Protein AF-A0A1C3NY28-F1 (afdb_monomer_lite)

Radius of gyration: 14.68 Å; chains: 1; bounding box: 26×32×34 Å

Foldseek 3Di:
DDPVVVVVVCVVVQQKDFPAADPPPRHTDIDGDVVVCVVVVHPDPVPDDDCPPVDDPPVCVVVVPDD

Secondary structure (DSSP, 8-state):
--HHHHHHHHHHTTSEEEEEE-TTT-PEEEEE-HHHHHHHT-SSGGGSPP-TTTSPPGGGGGGG---

InterPro domains:
  IPR005234 Chromosome segregation/condensation protein ScpB [PF04079] (2-51)
  IPR036388 Winged helix-like DNA-binding domain superfamily [G3DSA:1.10.10.10] (1-52)

Organism: NCBI:txid1839754

pLDDT: mean 85.56, std 15.87, range [39.78, 97.56]

Sequence (67 aa):
MSADGVIRTLTARRLVEEAGTDPDSGATLYRTTDYFLERMGLRHLDELPPLAPLLPGIADVDDIESP

Structure (mmCIF, N/CA/C/O backbone):
data_AF-A0A1C3NY28-F1
#
_entry.id   AF-A0A1C3NY28-F1
#
loop_
_atom_site.group_PDB
_atom_site.id
_atom_site.type_symbol
_atom_site.label_atom_id
_atom_site.label_alt_id
_atom_site.label_comp_id
_atom_site.label_asym_id
_atom_site.label_entity_id
_atom_site.label_seq_id
_atom_site.pdbx_PDB_ins_code
_atom_site.Cartn_x
_atom_site.Cartn_y
_atom_site.Cartn_z
_atom_site.occupancy
_atom_site.B_iso_or_equiv
_atom_site.auth_seq_id
_atom_site.auth_comp_id
_atom_site.auth_asym_id
_atom_site.auth_atom_id
_atom_site.pdbx_PDB_model_num
ATOM 1 N N . MET A 1 1 ? 15.339 -0.529 9.902 1.00 62.44 1 MET A N 1
ATOM 2 C CA . MET A 1 1 ? 14.222 0.344 9.474 1.00 62.44 1 MET A CA 1
ATOM 3 C C . MET A 1 1 ? 12.948 -0.346 9.916 1.00 62.44 1 MET A C 1
ATOM 5 O O . MET A 1 1 ? 12.811 -1.514 9.594 1.00 62.44 1 MET A O 1
ATOM 9 N N . SER A 1 2 ? 12.097 0.302 10.717 1.00 86.25 2 SER A N 1
ATOM 10 C CA . SER A 1 2 ? 10.835 -0.323 11.147 1.00 86.25 2 SER A CA 1
ATOM 11 C C . SER A 1 2 ? 9.823 -0.299 10.001 1.00 86.25 2 SER A C 1
ATOM 13 O O . SER A 1 2 ? 9.747 0.706 9.283 1.00 86.25 2 SER A O 1
ATOM 15 N N . ALA A 1 3 ? 9.052 -1.378 9.860 1.00 87.88 3 ALA A N 1
ATOM 16 C CA . ALA A 1 3 ? 7.946 -1.481 8.913 1.00 87.88 3 ALA A CA 1
ATOM 17 C C . ALA A 1 3 ? 6.979 -0.293 9.050 1.00 87.88 3 ALA A C 1
ATOM 19 O O . ALA A 1 3 ? 6.638 0.329 8.047 1.00 87.88 3 ALA A O 1
ATOM 20 N N . ASP A 1 4 ? 6.668 0.140 10.275 1.00 91.38 4 ASP A N 1
ATOM 21 C CA . ASP A 1 4 ? 5.795 1.298 10.530 1.00 91.38 4 ASP A CA 1
ATOM 22 C C . ASP A 1 4 ? 6.329 2.592 9.907 1.00 91.38 4 ASP A C 1
ATOM 24 O O . ASP A 1 4 ? 5.583 3.421 9.383 1.00 91.38 4 ASP A O 1
ATOM 28 N N . GLY A 1 5 ? 7.651 2.780 9.948 1.00 94.31 5 GLY A N 1
ATOM 29 C CA . GLY A 1 5 ? 8.301 3.940 9.343 1.00 94.31 5 GLY A CA 1
ATOM 30 C C . GLY A 1 5 ? 8.211 3.921 7.816 1.00 94.31 5 GLY A C 1
ATOM 31 O O . GLY A 1 5 ? 8.032 4.975 7.194 1.00 94.31 5 GLY A O 1
ATOM 32 N N . VAL A 1 6 ? 8.297 2.730 7.218 1.00 95.88 6 VAL A N 1
ATOM 33 C CA . VAL A 1 6 ? 8.133 2.521 5.774 1.00 95.88 6 VAL A CA 1
ATOM 34 C C . VAL A 1 6 ? 6.688 2.775 5.372 1.00 95.88 6 VAL A C 1
ATOM 36 O O . VAL A 1 6 ? 6.457 3.606 4.495 1.00 95.88 6 VAL A O 1
ATOM 39 N N . ILE A 1 7 ? 5.725 2.150 6.054 1.00 95.50 7 ILE A N 1
ATOM 40 C CA . ILE A 1 7 ? 4.292 2.305 5.780 1.00 95.50 7 ILE A CA 1
ATOM 41 C C . ILE A 1 7 ? 3.879 3.769 5.895 1.00 95.50 7 ILE A C 1
ATOM 43 O O . ILE A 1 7 ? 3.342 4.320 4.938 1.00 95.50 7 ILE A O 1
ATOM 47 N N . ARG A 1 8 ? 4.251 4.462 6.979 1.00 95.31 8 ARG A N 1
ATOM 48 C CA . ARG A 1 8 ? 3.971 5.900 7.132 1.00 95.31 8 ARG A CA 1
ATOM 49 C C . ARG A 1 8 ? 4.502 6.724 5.957 1.00 95.31 8 ARG A C 1
ATOM 51 O O . ARG A 1 8 ? 3.837 7.652 5.501 1.00 95.31 8 ARG A O 1
ATOM 58 N N . THR A 1 9 ? 5.690 6.392 5.458 1.00 96.88 9 THR A N 1
ATOM 59 C CA . THR A 1 9 ? 6.295 7.092 4.316 1.00 96.88 9 THR A CA 1
ATOM 60 C C . THR A 1 9 ? 5.566 6.790 3.006 1.00 96.88 9 THR A C 1
ATOM 62 O O . THR A 1 9 ? 5.341 7.705 2.211 1.00 96.88 9 THR A O 1
ATOM 65 N N . LEU A 1 10 ? 5.191 5.533 2.765 1.00 97.12 10 LEU A N 1
ATOM 66 C CA . LEU A 1 10 ? 4.459 5.125 1.564 1.00 97.12 10 LEU A CA 1
ATOM 67 C C . LEU A 1 10 ? 3.056 5.746 1.533 1.00 97.12 10 LEU A C 1
ATOM 69 O O . LEU A 1 10 ? 2.663 6.286 0.496 1.00 97.12 10 LEU A O 1
ATOM 73 N N . THR A 1 11 ? 2.359 5.775 2.671 1.00 96.81 11 THR A N 1
ATOM 74 C CA . THR A 1 11 ? 1.052 6.432 2.826 1.00 96.81 11 THR A CA 1
ATOM 75 C C . THR A 1 11 ? 1.161 7.941 2.620 1.00 96.81 11 THR A C 1
ATOM 77 O O . THR A 1 11 ? 0.396 8.517 1.850 1.00 96.81 11 THR A O 1
ATOM 80 N N . ALA A 1 12 ? 2.167 8.600 3.213 1.00 97.00 12 ALA A N 1
ATOM 81 C CA . ALA A 1 12 ? 2.395 10.037 3.013 1.00 97.00 12 ALA A CA 1
ATOM 82 C C . ALA A 1 12 ? 2.649 10.402 1.537 1.00 97.00 12 ALA A C 1
ATOM 84 O O . ALA A 1 12 ? 2.312 11.500 1.095 1.00 97.00 1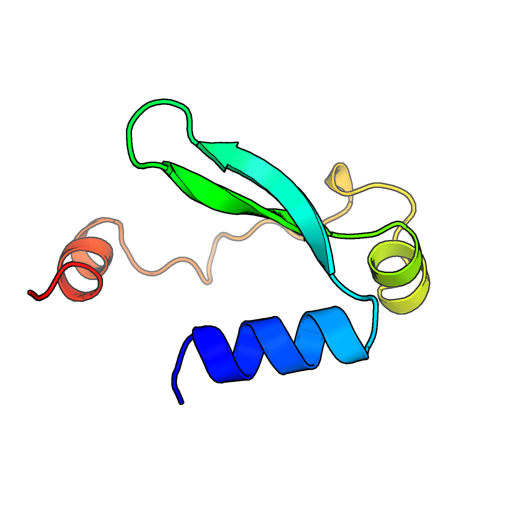2 ALA A O 1
ATOM 85 N N . ARG A 1 13 ? 3.220 9.475 0.760 1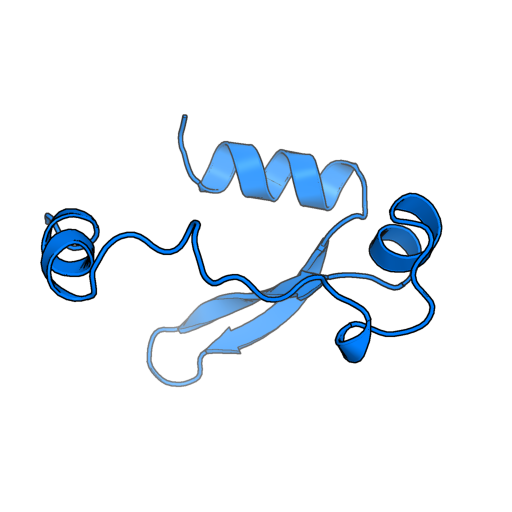.00 97.50 13 ARG A N 1
ATOM 86 C CA . ARG A 1 13 ? 3.447 9.613 -0.688 1.00 97.50 13 ARG A CA 1
ATOM 87 C C . ARG A 1 13 ? 2.281 9.113 -1.543 1.00 97.50 13 ARG A C 1
ATOM 89 O O . ARG A 1 13 ? 2.401 9.136 -2.764 1.00 97.50 13 ARG A O 1
ATOM 96 N N . ARG A 1 14 ? 1.183 8.669 -0.921 1.00 96.81 14 ARG A N 1
ATOM 97 C CA . ARG A 1 14 ? -0.010 8.100 -1.572 1.00 96.81 14 ARG A CA 1
ATOM 98 C C . ARG A 1 14 ? 0.274 6.880 -2.447 1.00 96.81 14 ARG A C 1
ATOM 100 O O . ARG A 1 14 ? -0.458 6.624 -3.396 1.00 96.81 14 ARG A O 1
ATOM 107 N N . LEU A 1 15 ? 1.343 6.143 -2.156 1.00 97.44 15 LEU A N 1
ATOM 108 C CA . LEU A 1 15 ? 1.671 4.910 -2.879 1.00 97.44 15 LEU A CA 1
ATOM 109 C C . LEU A 1 15 ? 0.870 3.714 -2.352 1.00 97.44 15 LEU A C 1
ATOM 111 O O . LEU A 1 15 ? 0.631 2.761 -3.088 1.00 97.44 15 LEU A O 1
ATOM 115 N N . VAL A 1 16 ? 0.445 3.780 -1.091 1.00 97.56 16 VAL A N 1
ATOM 116 C CA . VAL A 1 16 ? -0.441 2.800 -0.458 1.00 97.56 16 VAL A CA 1
ATOM 117 C C . VAL A 1 16 ? -1.546 3.511 0.315 1.00 97.56 16 VAL A C 1
ATOM 119 O O . VAL A 1 16 ? -1.400 4.682 0.681 1.00 97.56 16 VAL A O 1
ATOM 122 N N . GLU A 1 17 ? -2.628 2.791 0.572 1.00 97.50 17 GLU A N 1
ATOM 123 C CA . GLU A 1 17 ? -3.776 3.227 1.366 1.00 97.50 17 GLU A CA 1
ATOM 124 C C . GLU A 1 17 ? -4.313 2.079 2.228 1.00 97.50 17 GLU A C 1
ATOM 126 O O . GLU A 1 17 ? -4.022 0.908 1.969 1.00 97.50 17 GLU A O 1
ATOM 131 N N . GLU A 1 18 ? -5.085 2.416 3.261 1.00 97.25 18 GLU A N 1
ATOM 132 C CA . GLU A 1 18 ? -5.748 1.427 4.111 1.00 97.25 18 GLU A CA 1
ATOM 133 C C . GLU A 1 18 ? -6.852 0.701 3.329 1.00 97.25 18 GLU A C 1
ATOM 135 O O . GLU A 1 18 ? -7.662 1.313 2.634 1.00 97.25 18 GLU A O 1
ATOM 140 N N . ALA A 1 19 ? -6.885 -0.621 3.463 1.00 96.88 19 ALA A N 1
ATOM 141 C CA . ALA A 1 19 ? -7.801 -1.527 2.773 1.00 96.88 19 ALA A CA 1
ATOM 142 C C . ALA A 1 19 ? -8.764 -2.233 3.742 1.00 96.88 19 ALA A C 1
ATOM 144 O O . ALA A 1 19 ? -9.330 -3.274 3.411 1.00 96.88 19 ALA A O 1
ATOM 145 N N . GLY A 1 20 ? -8.936 -1.676 4.942 1.00 96.00 20 GLY A N 1
ATOM 146 C CA . GLY A 1 20 ? -9.712 -2.267 6.024 1.00 96.00 20 GLY A CA 1
ATOM 147 C C . GLY A 1 20 ? -8.830 -2.959 7.056 1.00 96.00 20 GLY A C 1
ATOM 148 O O . GLY A 1 20 ? -7.666 -2.605 7.251 1.00 96.00 20 GLY A O 1
ATOM 149 N N . THR A 1 21 ? -9.412 -3.935 7.739 1.00 97.06 21 THR A N 1
ATOM 150 C CA . THR A 1 21 ? -8.791 -4.608 8.876 1.00 97.06 21 THR A CA 1
ATOM 151 C C . THR A 1 21 ? -8.985 -6.106 8.732 1.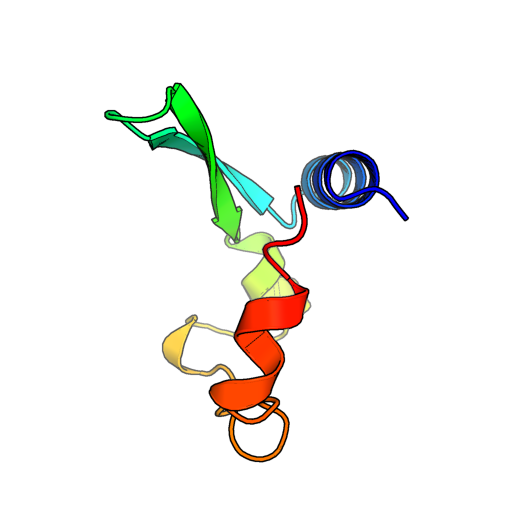00 97.06 21 THR A C 1
ATOM 153 O O . THR A 1 21 ? -10.064 -6.557 8.345 1.00 97.06 21 THR A O 1
ATOM 156 N N . ASP A 1 22 ? -7.939 -6.861 9.034 1.00 95.50 22 ASP A N 1
ATOM 157 C CA . ASP A 1 22 ? -8.001 -8.308 9.124 1.00 95.50 22 ASP A CA 1
ATOM 158 C C . ASP A 1 22 ? -8.979 -8.718 10.243 1.00 95.50 22 ASP A C 1
ATOM 160 O O . ASP A 1 22 ? -8.830 -8.252 11.379 1.00 95.50 22 ASP A O 1
ATOM 164 N N . PRO A 1 23 ? -10.002 -9.539 9.948 1.00 94.00 23 PRO A N 1
ATOM 165 C CA . PRO A 1 23 ? -11.064 -9.837 10.904 1.00 94.00 23 PRO A CA 1
ATOM 166 C C . PRO A 1 23 ? -10.600 -10.705 12.081 1.00 94.00 23 PRO A C 1
ATOM 168 O O . PRO A 1 23 ? -11.247 -10.675 13.127 1.00 94.00 23 PRO A O 1
ATOM 171 N N . ASP A 1 24 ? -9.504 -11.451 11.927 1.00 96.25 24 ASP A N 1
ATOM 172 C CA . ASP A 1 24 ? -9.026 -12.405 12.930 1.00 96.25 24 ASP A CA 1
ATOM 173 C C . ASP A 1 24 ? -8.008 -11.768 13.888 1.00 96.25 24 ASP A C 1
ATOM 175 O O . ASP A 1 24 ? -8.092 -11.935 15.106 1.00 96.25 24 ASP A O 1
ATOM 179 N N . SER A 1 25 ? -7.055 -11.007 13.352 1.00 95.88 25 SER A N 1
ATOM 180 C CA . SER A 1 25 ? -5.969 -10.375 14.113 1.00 95.88 25 SER A CA 1
ATOM 181 C C . SER A 1 25 ? -6.235 -8.916 14.487 1.00 95.88 25 SER A C 1
ATOM 183 O O . SER A 1 25 ? -5.579 -8.381 15.382 1.00 95.88 25 SER A O 1
ATOM 185 N N . GLY A 1 26 ? -7.167 -8.244 13.803 1.00 94.44 26 GLY A N 1
ATOM 186 C CA . GLY A 1 26 ? -7.378 -6.804 13.944 1.00 94.44 26 GLY A CA 1
ATOM 187 C C . GLY A 1 26 ? -6.289 -5.946 13.284 1.00 94.44 26 GLY A C 1
ATOM 188 O O . GLY A 1 26 ? -6.247 -4.737 13.515 1.00 94.44 26 GLY A O 1
ATOM 189 N N . ALA A 1 27 ? -5.401 -6.536 12.478 1.00 93.69 27 ALA A N 1
ATOM 190 C CA . ALA A 1 27 ? -4.337 -5.808 11.794 1.00 93.69 27 ALA A CA 1
ATOM 191 C C . ALA A 1 27 ? -4.880 -4.928 10.655 1.00 93.69 27 ALA A C 1
ATOM 193 O O . ALA A 1 27 ? -5.725 -5.358 9.871 1.00 93.69 27 ALA A O 1
ATOM 194 N N . THR A 1 28 ? -4.370 -3.702 10.513 1.00 95.25 28 THR A N 1
ATOM 195 C CA . THR A 1 28 ? -4.698 -2.848 9.361 1.00 95.25 28 THR A CA 1
ATOM 196 C C . THR A 1 28 ? -4.128 -3.447 8.079 1.00 95.25 28 THR A C 1
ATOM 198 O O . THR A 1 28 ? -2.924 -3.687 7.974 1.00 95.25 28 THR A O 1
ATOM 201 N N . LEU A 1 29 ? -4.986 -3.637 7.082 1.00 96.44 29 LEU A N 1
ATOM 202 C CA . LEU A 1 29 ? -4.588 -4.066 5.749 1.00 96.44 29 LEU A CA 1
ATOM 203 C C . LEU A 1 29 ? -4.226 -2.846 4.906 1.00 96.44 29 LEU A C 1
ATOM 205 O O . LEU A 1 29 ? -4.887 -1.812 4.981 1.00 96.44 29 LEU A O 1
ATOM 209 N N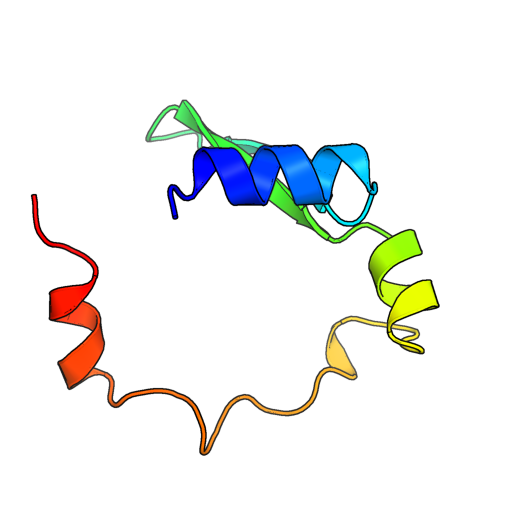 . TYR A 1 30 ? -3.204 -2.982 4.067 1.00 96.88 30 TYR A N 1
ATOM 210 C CA . TYR A 1 30 ? -2.792 -1.946 3.125 1.00 96.88 30 TYR A CA 1
ATOM 211 C C . TYR A 1 30 ? -2.812 -2.484 1.701 1.00 96.88 30 TYR A C 1
ATOM 213 O O . TYR A 1 30 ? -2.458 -3.637 1.453 1.00 96.88 30 TYR A O 1
ATOM 221 N N . ARG A 1 31 ? -3.187 -1.624 0.757 1.00 96.69 31 ARG A N 1
ATOM 222 C CA . ARG A 1 31 ? -3.151 -1.906 -0.682 1.00 96.69 31 ARG A CA 1
ATOM 223 C C . ARG A 1 31 ? -2.410 -0.809 -1.430 1.00 96.69 31 ARG A C 1
ATOM 225 O O . ARG A 1 31 ? -2.310 0.319 -0.950 1.00 96.69 31 ARG A O 1
ATOM 232 N N . THR A 1 32 ? -1.914 -1.131 -2.618 1.00 97.31 32 THR A N 1
ATOM 233 C CA . THR A 1 32 ? -1.410 -0.126 -3.557 1.00 97.31 32 THR A CA 1
ATOM 234 C C . THR A 1 32 ? -2.559 0.711 -4.119 1.00 97.31 32 THR A C 1
ATOM 236 O O . THR A 1 32 ? -3.693 0.242 -4.256 1.00 97.31 32 THR A O 1
ATOM 239 N N . THR A 1 33 ? -2.252 1.969 -4.424 1.00 97.56 33 THR A N 1
ATOM 240 C CA . THR A 1 33 ? -3.183 2.919 -5.047 1.00 97.56 33 THR A CA 1
ATOM 241 C C . THR A 1 33 ? -3.040 2.912 -6.569 1.00 97.56 33 THR A C 1
ATOM 243 O O . THR A 1 33 ? -2.051 2.418 -7.115 1.00 97.56 33 THR A O 1
ATOM 246 N N . ASP A 1 34 ? -3.964 3.562 -7.272 1.00 95.75 34 ASP A N 1
ATOM 247 C CA . ASP A 1 34 ? -3.812 3.797 -8.714 1.00 95.75 34 ASP A CA 1
ATOM 248 C C . ASP A 1 34 ? -2.606 4.709 -9.019 1.00 95.75 34 ASP A C 1
ATOM 250 O O . ASP A 1 34 ? -1.889 4.499 -9.995 1.00 95.75 34 ASP A O 1
ATOM 254 N N . TYR A 1 35 ? -2.290 5.656 -8.125 1.00 96.44 35 TYR A N 1
ATOM 255 C CA . TYR A 1 35 ? -1.106 6.518 -8.251 1.00 96.44 35 TYR A CA 1
ATOM 256 C C . TYR A 1 35 ? 0.208 5.724 -8.228 1.00 96.44 35 TYR A C 1
ATOM 258 O O . TYR A 1 35 ? 1.181 6.088 -8.896 1.00 96.44 35 TYR A O 1
ATOM 266 N N . PHE A 1 36 ? 0.257 4.621 -7.475 1.00 97.12 36 PHE A N 1
ATOM 267 C CA . PHE A 1 36 ? 1.392 3.706 -7.533 1.00 97.12 36 PHE A CA 1
ATOM 268 C C . PHE A 1 36 ? 1.556 3.120 -8.942 1.00 97.12 36 PHE A C 1
ATOM 270 O O . PHE A 1 36 ? 2.669 3.139 -9.465 1.00 97.12 36 PHE A O 1
ATOM 277 N N . LEU A 1 37 ? 0.469 2.664 -9.574 1.00 96.00 37 LEU A N 1
ATOM 278 C CA . LEU A 1 37 ? 0.511 2.101 -10.928 1.00 96.00 37 LEU A CA 1
ATOM 279 C C . LEU A 1 37 ? 1.001 3.137 -11.945 1.00 96.00 37 LEU A C 1
ATOM 281 O O . LEU A 1 37 ? 1.947 2.863 -12.684 1.00 96.00 37 LEU A O 1
ATOM 285 N N . GLU A 1 38 ? 0.453 4.353 -11.902 1.00 95.56 38 GLU A N 1
ATOM 286 C CA . GLU A 1 38 ? 0.879 5.467 -12.758 1.00 95.56 38 GLU A CA 1
ATOM 287 C C . GLU A 1 38 ? 2.380 5.748 -12.625 1.00 95.56 38 GLU A C 1
ATOM 289 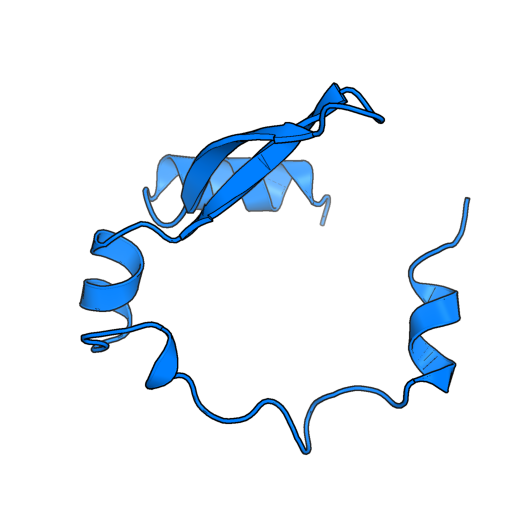O O . GLU A 1 38 ? 3.096 5.868 -13.622 1.00 95.56 38 GLU A O 1
ATOM 294 N N . ARG A 1 39 ? 2.884 5.813 -11.387 1.00 95.31 39 ARG A N 1
ATOM 295 C CA . ARG A 1 39 ? 4.298 6.093 -11.110 1.00 95.31 39 ARG A CA 1
ATOM 296 C C . ARG A 1 39 ? 5.223 4.964 -11.569 1.00 95.31 39 ARG A C 1
ATOM 298 O O . ARG A 1 39 ? 6.369 5.237 -11.924 1.00 95.31 39 ARG A O 1
ATOM 305 N N . MET A 1 40 ? 4.742 3.725 -11.541 1.00 93.94 40 MET A N 1
ATOM 306 C CA . MET A 1 40 ? 5.476 2.547 -12.006 1.00 93.94 40 MET A CA 1
ATOM 307 C C . MET A 1 40 ? 5.335 2.312 -13.518 1.00 93.94 40 MET A C 1
ATOM 309 O O . MET A 1 40 ? 6.008 1.433 -14.050 1.00 93.94 40 MET A O 1
ATOM 313 N N . GLY A 1 41 ? 4.501 3.092 -14.216 1.00 95.06 41 GLY A N 1
ATOM 314 C CA . GLY A 1 41 ? 4.227 2.910 -15.643 1.00 95.06 41 GLY A CA 1
ATOM 315 C C . GLY A 1 41 ? 3.392 1.662 -15.948 1.00 95.06 41 GLY A C 1
ATOM 316 O O . GLY A 1 41 ? 3.530 1.093 -17.029 1.00 95.06 41 GLY A O 1
ATOM 317 N N . LEU A 1 42 ? 2.560 1.231 -14.997 1.00 95.69 42 LEU A N 1
ATOM 318 C CA . LEU A 1 42 ? 1.709 0.044 -15.085 1.00 95.69 42 LEU A CA 1
ATOM 319 C C . LEU A 1 42 ? 0.248 0.450 -15.297 1.00 95.69 42 LEU A C 1
ATOM 321 O O . LEU A 1 42 ? -0.206 1.474 -14.789 1.00 95.69 42 LEU A O 1
ATOM 325 N N . ARG A 1 43 ? -0.507 -0.380 -16.012 1.00 92.81 43 ARG A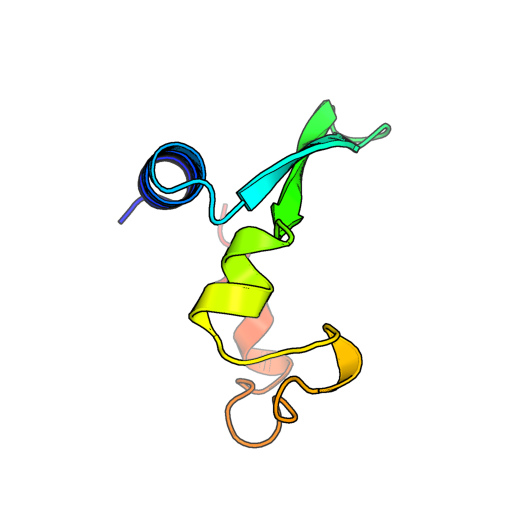 N 1
ATOM 326 C CA . ARG A 1 43 ? -1.964 -0.260 -16.166 1.00 92.81 43 ARG A CA 1
ATOM 327 C C . ARG A 1 43 ? -2.698 -1.138 -15.160 1.00 92.81 43 ARG A C 1
ATOM 329 O O . ARG A 1 43 ? -3.745 -0.745 -14.660 1.00 92.81 43 ARG A O 1
ATOM 336 N N . HIS A 1 44 ? -2.137 -2.309 -14.858 1.00 93.00 44 HIS A N 1
ATOM 337 C CA . HIS A 1 44 ? -2.692 -3.278 -13.913 1.00 93.00 44 HIS A CA 1
ATOM 338 C C . HIS A 1 44 ? -1.582 -3.971 -13.118 1.00 93.00 44 HIS A C 1
ATOM 340 O O . HIS A 1 44 ? -0.446 -4.069 -13.578 1.00 93.00 44 HIS A O 1
ATOM 346 N N . LEU A 1 45 ? -1.919 -4.492 -11.933 1.00 92.06 45 LEU A N 1
ATOM 347 C CA . LEU A 1 45 ? -0.970 -5.243 -11.100 1.00 92.06 45 LEU A CA 1
ATOM 348 C C . LEU A 1 45 ? -0.473 -6.530 -11.777 1.00 92.06 45 LEU A C 1
ATOM 350 O O . LEU A 1 45 ? 0.643 -6.958 -11.505 1.00 92.06 45 LEU A O 1
ATOM 354 N N . ASP A 1 46 ? -1.244 -7.097 -12.705 1.00 91.62 46 ASP A N 1
ATOM 355 C CA . ASP A 1 46 ? -0.863 -8.300 -13.461 1.00 91.62 46 ASP A CA 1
ATOM 356 C C . ASP A 1 46 ? 0.307 -8.060 -14.435 1.00 91.62 46 ASP A C 1
ATOM 358 O O . ASP A 1 46 ? 0.891 -9.007 -14.956 1.00 91.62 46 ASP A O 1
ATOM 362 N N . GLU A 1 47 ? 0.665 -6.797 -14.689 1.00 92.31 47 GLU A N 1
ATOM 363 C CA . GLU A 1 47 ? 1.828 -6.418 -15.501 1.00 92.31 47 GLU A CA 1
ATOM 364 C C . GLU A 1 47 ? 3.128 -6.365 -14.683 1.00 92.31 47 GLU A C 1
ATOM 366 O O . GLU A 1 47 ? 4.193 -6.063 -15.229 1.00 92.31 47 GLU A O 1
ATOM 371 N N . LEU A 1 48 ? 3.062 -6.639 -13.374 1.00 90.38 48 LEU A N 1
ATOM 372 C CA . LEU A 1 48 ? 4.249 -6.705 -12.535 1.00 90.38 48 LEU A CA 1
ATOM 373 C C . LEU A 1 48 ? 5.190 -7.819 -13.021 1.00 90.38 48 LEU A C 1
ATOM 375 O O . LEU A 1 48 ? 4.740 -8.918 -13.357 1.00 90.38 48 LEU A O 1
ATOM 379 N N . PRO A 1 49 ? 6.511 -7.563 -13.041 1.00 86.12 49 PRO A N 1
ATOM 380 C CA . PRO A 1 49 ? 7.474 -8.585 -13.407 1.00 86.12 49 PRO A CA 1
ATOM 381 C C . PRO A 1 49 ? 7.371 -9.781 -12.447 1.00 86.12 49 PRO A C 1
ATOM 383 O O . PRO A 1 49 ? 7.141 -9.592 -11.247 1.00 86.12 49 PRO A O 1
ATOM 386 N N . PRO A 1 50 ? 7.563 -11.014 -12.947 1.00 81.69 50 PRO A N 1
ATOM 387 C CA . PRO A 1 50 ? 7.523 -12.198 -12.104 1.00 81.69 50 PRO A CA 1
ATOM 388 C C . PRO A 1 50 ? 8.622 -12.128 -11.042 1.00 81.69 50 PRO A C 1
ATOM 390 O O . PRO A 1 50 ? 9.749 -11.714 -11.311 1.00 81.69 50 PRO A O 1
ATOM 393 N N . LEU A 1 51 ? 8.297 -12.571 -9.829 1.00 75.75 51 LEU A N 1
ATOM 394 C CA . LEU A 1 51 ? 9.212 -12.483 -8.689 1.00 75.75 51 LEU A CA 1
ATOM 395 C C . LEU A 1 51 ? 10.383 -13.494 -8.761 1.00 75.75 51 LEU A C 1
ATOM 397 O O . LEU A 1 51 ? 11.423 -13.274 -8.144 1.00 75.75 51 LEU A O 1
ATOM 401 N N . ALA A 1 52 ? 10.268 -14.588 -9.521 1.00 72.31 52 ALA A N 1
ATOM 402 C CA . ALA A 1 52 ? 11.319 -15.610 -9.643 1.00 72.31 52 ALA A CA 1
ATOM 403 C C . ALA A 1 52 ? 12.337 -15.201 -10.727 1.00 72.31 52 ALA A C 1
ATOM 405 O O . ALA A 1 52 ? 11.946 -15.164 -11.898 1.00 72.31 52 ALA A O 1
ATOM 406 N N . PRO A 1 53 ? 13.598 -14.829 -10.386 1.00 65.56 53 PRO A N 1
ATOM 407 C CA . PRO A 1 53 ? 14.581 -15.553 -9.547 1.00 65.56 53 PRO A CA 1
ATOM 408 C C . PRO A 1 53 ? 15.023 -14.847 -8.239 1.00 65.56 53 PRO A C 1
ATOM 410 O O . PRO A 1 53 ? 16.020 -15.248 -7.644 1.00 65.56 53 PRO A O 1
ATOM 413 N N . LEU A 1 54 ? 14.340 -13.775 -7.820 1.00 66.56 54 LEU A N 1
ATOM 414 C CA . LEU A 1 54 ? 14.715 -12.945 -6.658 1.00 66.56 54 LEU A CA 1
ATOM 415 C C . LEU A 1 54 ? 14.026 -13.359 -5.354 1.00 66.56 54 LEU A C 1
ATOM 417 O O . LEU A 1 54 ? 14.340 -12.806 -4.300 1.00 66.56 54 LEU A O 1
ATOM 421 N N . LEU A 1 55 ? 13.073 -14.291 -5.421 1.00 64.38 55 LEU A N 1
ATOM 422 C CA . LEU A 1 55 ? 12.477 -14.854 -4.221 1.00 64.38 55 LEU A CA 1
ATOM 423 C C . LEU A 1 55 ? 13.556 -15.640 -3.471 1.00 64.38 55 LEU A C 1
ATOM 425 O O . LEU A 1 55 ? 14.147 -16.547 -4.069 1.00 64.38 55 LEU A O 1
ATOM 429 N N . PRO A 1 56 ? 13.819 -15.314 -2.193 1.00 69.69 56 PRO A N 1
ATOM 430 C CA . PRO A 1 56 ? 14.615 -16.196 -1.361 1.00 69.69 56 PRO A CA 1
ATOM 431 C C . PRO A 1 56 ? 13.917 -17.564 -1.312 1.00 69.69 56 PRO A C 1
ATOM 433 O O . PRO A 1 56 ? 12.709 -17.673 -1.570 1.00 69.69 56 PRO A O 1
ATOM 436 N N . GLY A 1 57 ? 14.680 -18.630 -1.081 1.00 67.50 57 GLY A N 1
ATOM 437 C CA . GLY A 1 57 ? 14.091 -19.961 -1.027 1.00 67.50 57 GLY A CA 1
ATOM 438 C C . GLY A 1 57 ? 13.002 -19.983 0.043 1.00 67.50 57 GLY A C 1
ATOM 439 O O . GLY A 1 57 ? 13.082 -19.267 1.032 1.00 67.50 57 GLY A O 1
ATOM 440 N N . ILE A 1 58 ? 11.986 -20.827 -0.117 1.00 59.69 58 ILE A N 1
ATOM 441 C CA . ILE A 1 58 ? 10.928 -21.017 0.896 1.00 59.69 58 ILE A CA 1
ATOM 442 C C . ILE A 1 58 ? 11.520 -21.329 2.292 1.00 59.69 58 ILE A C 1
ATOM 444 O O . ILE A 1 58 ? 10.885 -21.068 3.301 1.00 59.69 58 ILE A O 1
ATOM 448 N N . ALA A 1 59 ? 12.754 -21.845 2.330 1.00 58.22 59 ALA A N 1
ATOM 449 C CA . ALA A 1 59 ? 13.544 -22.114 3.530 1.00 58.22 59 ALA A CA 1
ATOM 450 C C . ALA A 1 59 ? 14.110 -20.864 4.244 1.00 58.22 59 ALA A C 1
ATOM 452 O O . ALA A 1 59 ? 14.526 -20.977 5.387 1.00 58.22 59 ALA A O 1
ATOM 453 N N . ASP A 1 60 ? 14.130 -19.695 3.601 1.00 58.91 60 ASP A N 1
ATOM 454 C CA . ASP A 1 60 ? 14.621 -18.431 4.175 1.00 58.91 60 ASP A CA 1
ATOM 455 C C . ASP A 1 60 ? 13.476 -17.582 4.775 1.00 58.91 60 ASP A C 1
ATOM 457 O O . ASP A 1 60 ? 13.707 -16.515 5.342 1.00 58.91 60 ASP A O 1
ATOM 461 N N . VAL A 1 61 ? 12.220 -18.021 4.613 1.00 58.06 61 VAL A N 1
ATOM 462 C CA . VAL A 1 61 ? 11.023 -17.310 5.100 1.00 58.06 61 VAL A CA 1
ATOM 463 C C . VAL A 1 61 ? 10.832 -17.496 6.615 1.00 58.06 61 VAL A C 1
ATOM 465 O O . VAL A 1 61 ? 10.275 -16.614 7.263 1.00 58.06 61 VAL A O 1
ATOM 468 N N . ASP A 1 62 ? 11.378 -18.571 7.195 1.00 55.50 62 ASP A N 1
ATOM 469 C CA . ASP A 1 62 ? 11.362 -18.825 8.647 1.00 55.50 62 ASP A CA 1
ATOM 470 C C . ASP A 1 62 ? 12.167 -17.775 9.450 1.00 55.50 62 ASP A C 1
ATOM 472 O O . ASP A 1 62 ? 11.871 -17.534 10.617 1.00 55.50 62 ASP A O 1
ATOM 476 N N . ASP A 1 63 ? 13.133 -17.075 8.836 1.00 54.97 63 ASP A N 1
ATOM 477 C CA . ASP A 1 63 ? 13.903 -16.006 9.503 1.00 54.97 63 ASP A CA 1
ATOM 478 C C . ASP A 1 63 ? 13.115 -14.686 9.642 1.00 54.97 63 ASP A C 1
ATOM 480 O O . ASP A 1 63 ? 13.520 -13.786 10.384 1.00 54.97 63 ASP A O 1
ATOM 484 N N . ILE A 1 64 ? 11.983 -14.545 8.941 1.00 57.31 64 ILE A N 1
ATOM 485 C CA . ILE A 1 64 ? 11.125 -13.348 8.992 1.00 57.31 64 ILE A CA 1
ATOM 486 C C . ILE A 1 64 ? 10.095 -13.447 10.137 1.00 57.31 64 ILE A C 1
ATOM 488 O O . ILE A 1 64 ? 9.566 -12.424 10.573 1.00 57.31 64 ILE A O 1
ATOM 492 N N . GLU A 1 65 ? 9.866 -14.652 10.673 1.00 54.41 65 GLU A N 1
ATOM 493 C CA . GLU A 1 65 ? 9.086 -14.925 11.888 1.00 54.41 65 GLU A CA 1
ATOM 494 C C . GLU A 1 65 ? 10.015 -15.203 13.083 1.00 54.41 65 GLU A C 1
ATOM 496 O O . GLU A 1 65 ? 9.995 -16.271 13.690 1.00 54.41 65 GLU A O 1
ATOM 501 N N . SER A 1 66 ? 10.847 -14.230 13.457 1.00 39.78 66 SER A N 1
ATOM 502 C CA . SER A 1 66 ? 11.482 -14.253 14.782 1.00 39.78 66 SER A CA 1
ATOM 503 C C . SER A 1 66 ? 10.662 -13.410 15.778 1.00 39.78 66 SER A C 1
ATOM 505 O O . SER A 1 66 ? 10.297 -12.285 15.428 1.00 39.78 66 SER A O 1
ATOM 507 N N . PRO A 1 67 ? 10.354 -13.934 16.983 1.00 52.62 67 PRO A N 1
ATOM 508 C CA . PRO A 1 67 ? 9.543 -13.264 18.008 1.00 52.62 67 PRO A CA 1
ATOM 509 C C . PRO A 1 67 ? 10.190 -12.008 18.613 1.00 52.62 67 PRO A C 1
ATOM 511 O O . PRO A 1 67 ? 11.439 -11.909 18.624 1.00 52.62 67 PRO A O 1
#